Protein AF-A0AAW4BZ53-F1 (afdb_monomer_lite)

Radius of gyration: 13.3 Å; chains: 1; bounding box: 27×21×41 Å

pLDDT: mean 91.51, std 8.43, range [54.41, 98.12]

Sequence (58 aa):
MKRAEYEDLEGYAMAVLIGLLSQGGTDHSVAPAKAFDIAEAFQQEKLKRIGEKPPFDS

Secondary structure (DSSP, 8-state):
--HHHHHHHHHHHHHHHHHHHHH--S-TTTHHHHHHHHHHHHHHHHHHHH-SPPPPP-

Organism: Pseudomonas putida (NCBI:txid303)

Structure (mmCIF, N/CA/C/O backbone):
data_AF-A0AAW4BZ53-F1
#
_entry.id   AF-A0AAW4BZ53-F1
#
loop_
_atom_site.group_PDB
_atom_site.id
_atom_site.type_symbol
_atom_site.label_atom_id
_atom_site.label_alt_id
_atom_site.label_comp_id
_atom_site.label_asym_id
_atom_site.label_entity_id
_atom_site.label_seq_id
_atom_site.pdbx_PDB_ins_code
_atom_site.Cartn_x
_atom_site.Cartn_y
_atom_site.Cartn_z
_atom_site.occupancy
_atom_site.B_iso_or_equiv
_atom_site.auth_seq_id
_atom_site.auth_comp_id
_atom_site.auth_asym_id
_atom_site.auth_atom_id
_atom_site.pdbx_PDB_model_num
ATOM 1 N N . MET A 1 1 ? -12.419 10.599 2.448 1.00 62.34 1 MET A N 1
ATOM 2 C CA . MET A 1 1 ? -11.169 10.171 3.092 1.00 62.34 1 MET A CA 1
ATOM 3 C C . MET A 1 1 ? -10.876 11.104 4.258 1.00 62.34 1 MET A C 1
ATOM 5 O O . MET A 1 1 ? -10.800 12.312 4.049 1.00 62.34 1 MET A O 1
ATOM 9 N N . LYS A 1 2 ? -10.801 10.586 5.482 1.00 83.06 2 LYS A N 1
ATOM 10 C CA . LYS A 1 2 ? -10.314 11.320 6.663 1.00 83.06 2 LYS A CA 1
ATOM 11 C C . LYS A 1 2 ? -8.786 11.427 6.599 1.00 83.06 2 LYS A C 1
ATOM 13 O O . LYS A 1 2 ? -8.142 10.604 5.960 1.00 83.06 2 LYS A O 1
ATOM 18 N N . ARG A 1 3 ? -8.183 12.389 7.307 1.00 81.19 3 ARG A N 1
ATOM 19 C CA . ARG A 1 3 ? -6.715 12.561 7.341 1.00 81.19 3 ARG A CA 1
ATOM 20 C C . ARG A 1 3 ? -5.963 11.270 7.698 1.00 81.19 3 ARG A C 1
ATOM 22 O O . ARG A 1 3 ? -4.999 10.930 7.034 1.00 81.19 3 ARG A O 1
ATOM 29 N N . ALA A 1 4 ? -6.459 10.524 8.683 1.00 83.50 4 ALA A N 1
ATOM 30 C CA . ALA A 1 4 ? -5.865 9.246 9.072 1.00 83.50 4 ALA A CA 1
ATOM 31 C C . ALA A 1 4 ? -5.930 8.182 7.958 1.00 83.50 4 ALA A C 1
ATOM 33 O O . ALA A 1 4 ? -5.012 7.388 7.811 1.00 83.50 4 ALA A O 1
ATOM 34 N N . GLU A 1 5 ? -6.999 8.170 7.154 1.00 82.62 5 GLU A N 1
ATOM 35 C CA . GLU A 1 5 ? -7.139 7.243 6.020 1.00 82.62 5 GLU A CA 1
ATOM 36 C C . GLU A 1 5 ? -6.189 7.603 4.873 1.00 82.62 5 GLU A C 1
ATOM 38 O O . GLU A 1 5 ? -5.742 6.709 4.160 1.00 82.62 5 GLU A O 1
ATOM 43 N N . TYR A 1 6 ? -5.884 8.895 4.717 1.00 87.88 6 TYR A N 1
ATOM 44 C CA . TYR A 1 6 ? -4.897 9.399 3.766 1.00 87.88 6 TYR A CA 1
ATOM 45 C C . TYR A 1 6 ? -3.473 9.007 4.184 1.00 87.88 6 TYR A C 1
ATOM 47 O O . TYR A 1 6 ? -2.740 8.427 3.391 1.00 87.88 6 TYR A O 1
ATOM 55 N N . GLU A 1 7 ? -3.111 9.245 5.449 1.00 90.31 7 GLU A N 1
ATOM 56 C CA . GLU A 1 7 ? -1.792 8.892 6.001 1.00 90.31 7 GLU A CA 1
ATOM 57 C C . GLU A 1 7 ? -1.550 7.367 5.983 1.00 90.31 7 GLU A C 1
ATOM 59 O O . GLU A 1 7 ? -0.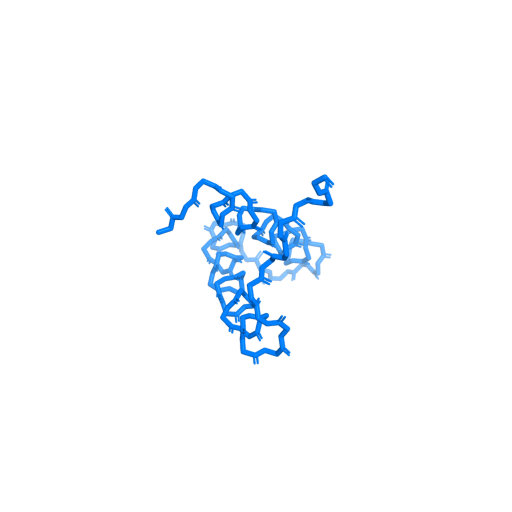463 6.914 5.622 1.00 90.31 7 GLU A O 1
ATOM 64 N N . ASP A 1 8 ? -2.573 6.559 6.296 1.00 91.19 8 ASP A N 1
ATOM 65 C CA . ASP A 1 8 ? -2.510 5.095 6.169 1.00 91.19 8 ASP A CA 1
ATOM 66 C C . ASP A 1 8 ? -2.269 4.670 4.701 1.00 91.19 8 ASP A 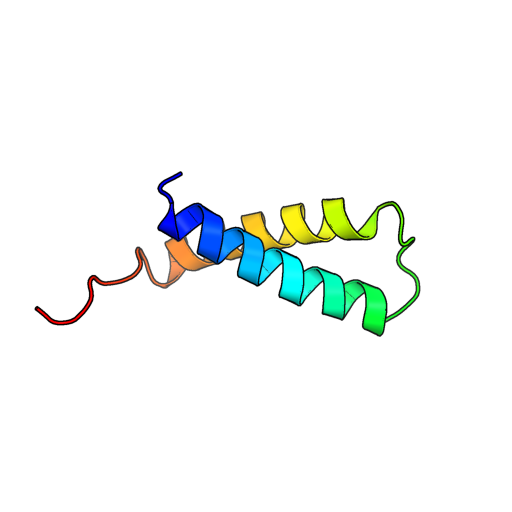C 1
ATOM 68 O O . ASP A 1 8 ? -1.441 3.794 4.439 1.00 91.19 8 ASP A O 1
ATOM 72 N N . LEU A 1 9 ? -2.982 5.278 3.742 1.00 94.25 9 LEU A N 1
ATOM 73 C CA . LEU A 1 9 ? -2.863 4.943 2.319 1.00 94.25 9 LEU A CA 1
ATOM 74 C C . LEU A 1 9 ? -1.481 5.306 1.760 1.00 94.25 9 LEU A C 1
ATOM 76 O O . LEU A 1 9 ? -0.882 4.485 1.064 1.00 94.25 9 LEU A O 1
ATOM 80 N N . GLU A 1 10 ? -0.946 6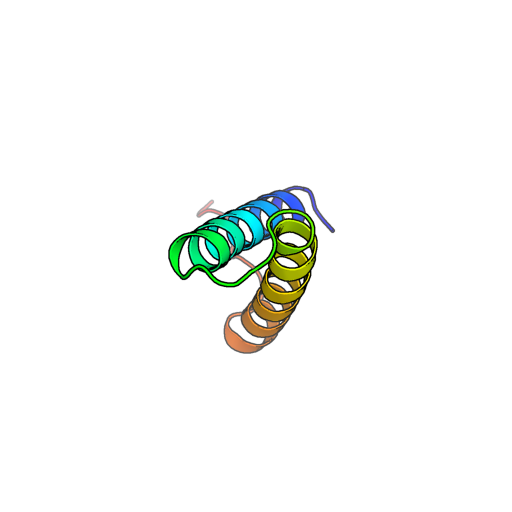.482 2.100 1.00 95.69 10 GLU A N 1
ATOM 81 C CA . GLU A 1 10 ? 0.424 6.871 1.736 1.00 95.69 10 GLU A CA 1
ATOM 82 C C . GLU A 1 10 ? 1.456 5.882 2.289 1.00 95.69 10 GLU A C 1
ATOM 84 O O . GLU A 1 10 ? 2.372 5.472 1.571 1.00 95.69 10 GLU A O 1
ATOM 89 N N . GLY A 1 11 ? 1.286 5.444 3.542 1.00 96.62 11 GLY A N 1
ATOM 90 C CA . GLY A 1 11 ? 2.152 4.441 4.158 1.00 96.62 11 GLY A CA 1
ATOM 91 C C . GLY A 1 11 ? 2.150 3.111 3.399 1.00 96.62 11 GLY A C 1
ATOM 92 O O . GLY A 1 11 ? 3.213 2.543 3.132 1.00 96.62 11 GLY A O 1
ATOM 93 N N . TYR A 1 12 ? 0.973 2.625 2.996 1.00 96.81 12 TYR A N 1
ATOM 94 C CA . TYR A 1 12 ? 0.852 1.404 2.193 1.00 96.81 12 TYR A CA 1
ATOM 95 C C . TYR A 1 12 ? 1.438 1.571 0.790 1.00 96.81 12 TYR A C 1
ATOM 97 O O . TYR A 1 12 ? 2.188 0.701 0.343 1.00 96.81 12 TYR A O 1
ATOM 105 N N . ALA A 1 13 ? 1.158 2.689 0.117 1.00 97.88 13 ALA A N 1
ATOM 106 C CA . ALA A 1 13 ? 1.701 2.979 -1.207 1.00 97.88 13 ALA A CA 1
ATOM 107 C C . ALA A 1 13 ? 3.233 3.026 -1.176 1.00 97.88 13 ALA A C 1
ATOM 109 O O . ALA A 1 13 ? 3.887 2.434 -2.032 1.00 97.88 13 ALA A O 1
ATOM 110 N N . MET A 1 14 ? 3.831 3.632 -0.148 1.00 98.12 14 MET A N 1
ATOM 111 C CA . MET A 1 14 ? 5.286 3.658 -0.000 1.00 98.12 14 MET A CA 1
ATOM 112 C C . MET A 1 14 ? 5.876 2.251 0.177 1.00 98.12 14 MET A C 1
ATOM 114 O O . MET A 1 14 ? 6.867 1.911 -0.470 1.00 98.12 14 MET A O 1
ATOM 118 N N . ALA A 1 15 ? 5.254 1.402 1.002 1.00 98.00 15 ALA A N 1
ATOM 119 C CA . ALA A 1 15 ? 5.699 0.021 1.191 1.00 98.00 15 ALA A CA 1
ATOM 120 C C . ALA A 1 15 ? 5.642 -0.789 -0.117 1.00 98.00 15 ALA A C 1
ATOM 122 O O . ALA A 1 15 ? 6.588 -1.509 -0.447 1.00 98.00 15 ALA A O 1
ATOM 123 N N . VAL A 1 16 ? 4.566 -0.635 -0.895 1.00 97.81 16 VAL A N 1
ATOM 124 C CA . VAL A 1 16 ? 4.430 -1.285 -2.205 1.00 97.81 16 VAL A CA 1
ATOM 125 C C . VAL A 1 16 ? 5.467 -0.757 -3.192 1.00 97.81 16 VAL A C 1
ATOM 127 O O . VAL A 1 16 ? 6.096 -1.554 -3.886 1.00 97.81 16 VAL A O 1
ATOM 130 N N . LEU A 1 17 ? 5.683 0.559 -3.244 1.00 98.06 17 LEU A N 1
ATOM 131 C CA . LEU A 1 17 ? 6.668 1.178 -4.130 1.00 98.06 17 LEU A CA 1
ATOM 132 C C . LEU A 1 17 ? 8.071 0.623 -3.870 1.00 98.06 17 LEU A C 1
ATOM 134 O O . LEU A 1 17 ? 8.757 0.230 -4.812 1.00 98.06 17 L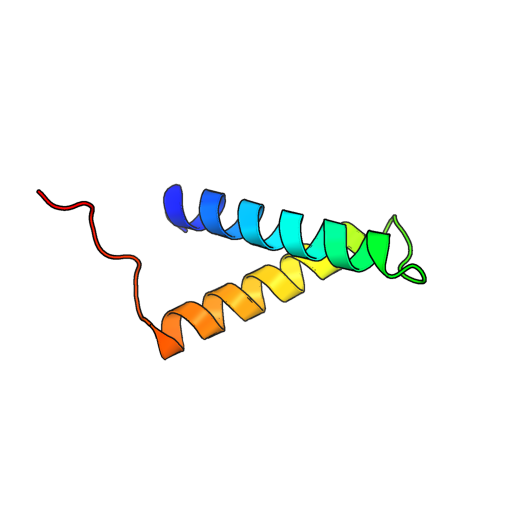EU A O 1
ATOM 138 N N . ILE A 1 18 ? 8.473 0.517 -2.600 1.00 97.44 18 ILE A N 1
ATOM 139 C CA . ILE A 1 18 ? 9.750 -0.100 -2.214 1.00 97.44 18 ILE A CA 1
ATOM 140 C C . ILE A 1 18 ? 9.819 -1.543 -2.721 1.00 97.44 18 ILE A C 1
ATOM 142 O O . ILE A 1 18 ? 10.836 -1.932 -3.294 1.00 97.44 18 ILE A O 1
ATOM 146 N N . GLY A 1 19 ? 8.748 -2.326 -2.566 1.00 96.62 19 GLY A N 1
ATOM 147 C CA . GLY A 1 19 ? 8.677 -3.696 -3.078 1.00 96.62 19 GLY A CA 1
ATOM 148 C C . GLY A 1 19 ? 8.837 -3.779 -4.600 1.00 96.62 19 GLY A C 1
ATOM 149 O O . GLY A 1 19 ? 9.673 -4.541 -5.084 1.00 96.62 19 GLY A O 1
ATOM 150 N N . LEU A 1 20 ? 8.098 -2.953 -5.348 1.00 96.31 20 LEU A N 1
ATOM 151 C CA . LEU A 1 20 ? 8.145 -2.893 -6.816 1.00 96.31 20 LEU A CA 1
ATOM 152 C C . LEU A 1 20 ? 9.535 -2.516 -7.340 1.00 96.31 20 LEU A C 1
ATOM 154 O O . LEU A 1 20 ? 10.004 -3.098 -8.318 1.00 96.31 20 LEU A O 1
ATOM 158 N N . LEU A 1 21 ? 10.195 -1.554 -6.691 1.00 95.62 21 LEU A N 1
ATOM 159 C CA . LEU A 1 21 ? 11.543 -1.124 -7.061 1.00 95.62 21 LEU A CA 1
ATOM 160 C C . LEU A 1 21 ? 12.599 -2.167 -6.672 1.00 95.62 21 LEU A C 1
ATOM 162 O O . LEU A 1 21 ? 13.520 -2.419 -7.445 1.00 95.62 21 LEU A O 1
ATOM 166 N N . SER A 1 22 ? 12.442 -2.814 -5.515 1.00 95.75 22 SER A N 1
ATOM 167 C CA . SER A 1 22 ? 13.385 -3.827 -5.017 1.00 95.75 22 SER A CA 1
ATOM 168 C C . SER A 1 22 ? 13.340 -5.130 -5.817 1.00 95.75 22 SER A C 1
ATOM 170 O O . SER A 1 22 ? 14.368 -5.780 -5.984 1.00 95.75 22 SER A O 1
ATOM 172 N N . GLN A 1 23 ? 12.166 -5.515 -6.328 1.00 92.88 23 GLN A N 1
ATOM 173 C CA . GLN A 1 23 ? 12.011 -6.686 -7.198 1.00 92.88 23 GLN A CA 1
ATOM 174 C C . GLN A 1 23 ? 12.698 -6.491 -8.562 1.00 92.88 23 GLN A C 1
ATOM 176 O O . GLN A 1 23 ? 13.115 -7.465 -9.191 1.00 92.88 23 GLN A O 1
ATOM 181 N N . GLY A 1 24 ? 12.818 -5.241 -9.020 1.00 87.50 24 GLY A N 1
ATOM 182 C CA . GLY A 1 24 ? 13.254 -4.917 -10.373 1.00 87.50 24 GLY A CA 1
ATOM 183 C C . GLY A 1 24 ? 12.192 -5.238 -11.435 1.00 87.50 24 GLY A C 1
ATOM 184 O O . GLY A 1 24 ? 11.166 -5.863 -11.173 1.00 87.50 24 GLY A O 1
ATOM 185 N N . GLY A 1 25 ? 12.410 -4.763 -12.663 1.00 88.94 25 GLY A N 1
ATOM 186 C CA . GLY A 1 25 ? 11.515 -5.029 -13.802 1.00 88.94 25 GLY A CA 1
ATOM 187 C C . GLY A 1 25 ? 10.259 -4.152 -13.883 1.00 88.94 25 GLY A C 1
ATOM 188 O O . GLY A 1 25 ? 9.547 -4.210 -14.883 1.00 88.94 25 GLY A O 1
ATOM 189 N N . THR A 1 26 ? 10.005 -3.298 -12.888 1.00 91.19 26 THR A N 1
ATOM 190 C CA . THR A 1 26 ? 9.000 -2.230 -12.990 1.00 91.19 26 THR A CA 1
ATOM 191 C C . THR A 1 26 ? 9.674 -0.931 -13.425 1.00 91.19 26 THR A C 1
ATOM 193 O O . THR A 1 26 ? 10.675 -0.521 -12.842 1.00 91.19 26 THR A O 1
ATOM 196 N N . ASP A 1 27 ? 9.128 -0.276 -14.451 1.00 94.50 27 ASP A N 1
ATOM 197 C CA . ASP A 1 27 ? 9.575 1.055 -14.866 1.00 94.50 27 ASP A CA 1
ATOM 198 C C . ASP A 1 27 ? 9.325 2.071 -13.734 1.00 94.50 27 ASP A C 1
ATOM 200 O O . ASP A 1 27 ? 8.233 2.149 -13.165 1.00 94.50 27 ASP A O 1
ATOM 204 N N . HIS A 1 28 ? 10.356 2.850 -13.407 1.00 93.69 28 HIS A N 1
ATOM 205 C CA . HIS A 1 28 ? 10.339 3.829 -12.323 1.00 93.69 28 HIS A CA 1
ATOM 206 C C . HIS A 1 28 ? 9.286 4.923 -12.541 1.00 93.69 28 HIS A C 1
ATOM 208 O O . HIS A 1 28 ? 8.754 5.453 -11.569 1.00 93.69 28 HIS A O 1
ATOM 214 N N . SER A 1 29 ? 8.955 5.245 -13.794 1.00 95.56 29 SER A N 1
ATOM 215 C CA . SER A 1 29 ? 7.947 6.254 -14.132 1.00 95.56 29 SER A CA 1
ATOM 216 C C . SER A 1 29 ? 6.518 5.806 -13.808 1.00 95.56 29 SER A C 1
ATOM 218 O O . SER A 1 29 ? 5.673 6.639 -13.488 1.00 95.56 29 SER A O 1
ATOM 220 N N . VAL A 1 30 ? 6.247 4.495 -13.837 1.00 96.50 30 VAL A N 1
ATOM 221 C CA . VAL A 1 30 ? 4.911 3.924 -13.577 1.00 96.50 30 VAL A CA 1
ATOM 222 C C . VAL A 1 30 ? 4.788 3.275 -12.199 1.00 96.50 30 VAL A C 1
ATOM 224 O O . VAL A 1 30 ? 3.676 2.988 -11.755 1.00 96.50 3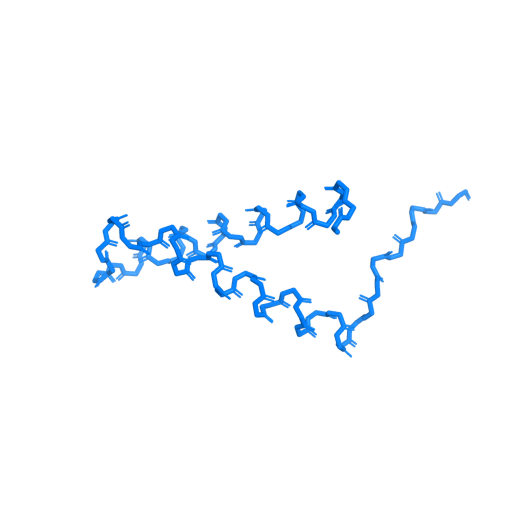0 VAL A O 1
ATOM 227 N N . ALA A 1 31 ? 5.910 3.029 -11.517 1.00 96.44 31 ALA A N 1
ATOM 228 C CA . ALA A 1 31 ? 5.933 2.397 -10.201 1.00 96.44 31 ALA A CA 1
ATOM 229 C C . ALA A 1 31 ? 5.078 3.138 -9.151 1.00 96.44 31 ALA A C 1
ATOM 231 O O . ALA A 1 31 ? 4.349 2.454 -8.433 1.00 96.44 31 ALA A O 1
ATOM 232 N N . PRO A 1 32 ? 5.069 4.489 -9.079 1.00 97.38 32 PRO A N 1
ATOM 233 C CA . PRO A 1 32 ? 4.224 5.202 -8.121 1.00 97.38 32 PRO A CA 1
ATOM 234 C C . PRO A 1 32 ? 2.728 4.968 -8.345 1.00 97.38 32 PRO A C 1
ATOM 236 O O . PRO A 1 32 ? 2.015 4.676 -7.392 1.00 97.38 32 PRO A O 1
ATOM 239 N N . ALA A 1 33 ? 2.259 5.028 -9.596 1.00 97.50 33 ALA A N 1
ATOM 240 C CA . ALA A 1 33 ? 0.849 4.800 -9.914 1.00 97.50 33 ALA A CA 1
ATOM 241 C C . ALA A 1 33 ? 0.413 3.380 -9.519 1.00 97.50 33 ALA A C 1
ATOM 243 O O . ALA A 1 33 ? -0.546 3.209 -8.774 1.00 97.50 33 ALA A O 1
ATOM 244 N N . LYS A 1 34 ? 1.202 2.367 -9.904 1.00 97.44 34 LYS A N 1
ATOM 245 C CA . LYS A 1 34 ? 0.944 0.973 -9.510 1.00 97.44 34 LYS A CA 1
ATOM 246 C C . LYS A 1 34 ? 0.941 0.777 -7.996 1.00 97.44 34 LYS A C 1
ATOM 248 O O . LYS A 1 34 ? 0.183 -0.042 -7.483 1.00 97.44 34 LYS A O 1
ATOM 253 N N . ALA A 1 35 ? 1.807 1.491 -7.282 1.00 98.00 35 ALA A N 1
ATOM 254 C CA . ALA A 1 35 ? 1.877 1.399 -5.835 1.00 98.00 35 ALA A CA 1
ATOM 255 C C . ALA A 1 35 ? 0.600 1.922 -5.165 1.00 98.00 35 ALA A C 1
ATOM 257 O O . ALA A 1 35 ? 0.100 1.276 -4.244 1.00 98.00 35 ALA A O 1
ATOM 258 N N . PHE A 1 36 ? 0.042 3.030 -5.663 1.00 97.75 36 PHE A N 1
ATOM 259 C CA . PHE A 1 36 ? -1.253 3.538 -5.209 1.00 97.75 36 PHE A CA 1
ATOM 260 C C . PHE A 1 36 ? -2.396 2.572 -5.526 1.00 97.75 36 PHE A C 1
ATOM 262 O O . PHE A 1 36 ? -3.147 2.239 -4.614 1.00 97.75 36 PHE A O 1
ATOM 269 N N . ASP A 1 37 ? -2.473 2.036 -6.748 1.00 97.94 37 ASP A N 1
ATOM 270 C CA . ASP A 1 37 ? -3.526 1.078 -7.127 1.00 97.94 37 ASP A CA 1
ATOM 271 C C . ASP A 1 37 ? -3.561 -0.140 -6.183 1.00 97.94 37 ASP A C 1
ATOM 273 O O . ASP A 1 37 ? -4.616 -0.580 -5.717 1.00 97.94 37 ASP A O 1
ATOM 277 N N . ILE A 1 38 ? -2.384 -0.687 -5.858 1.00 97.81 38 ILE A N 1
ATOM 278 C CA . ILE A 1 38 ? -2.256 -1.823 -4.937 1.00 97.81 38 ILE A CA 1
ATOM 279 C C . ILE A 1 38 ? -2.598 -1.405 -3.501 1.00 97.81 38 ILE A C 1
ATOM 281 O O . ILE A 1 38 ? -3.257 -2.162 -2.786 1.00 97.81 38 ILE A O 1
ATOM 285 N N . ALA A 1 39 ? -2.162 -0.224 -3.062 1.00 97.75 39 ALA A N 1
ATOM 286 C CA . ALA A 1 39 ? -2.445 0.284 -1.724 1.00 97.75 39 ALA A CA 1
ATOM 287 C C . ALA A 1 39 ? -3.946 0.517 -1.500 1.00 97.75 39 ALA A C 1
ATOM 289 O O . ALA A 1 39 ? -4.469 0.156 -0.444 1.00 97.75 39 ALA A O 1
ATOM 290 N N . GLU A 1 40 ? -4.654 1.039 -2.501 1.00 96.25 40 GLU A N 1
ATOM 291 C CA . GLU A 1 40 ? -6.109 1.189 -2.472 1.00 96.25 40 GLU A CA 1
ATOM 292 C C . GLU A 1 40 ? -6.799 -0.174 -2.402 1.00 96.25 40 GLU A C 1
ATOM 294 O O . GLU A 1 40 ? -7.655 -0.393 -1.540 1.00 96.25 40 GLU A O 1
ATOM 299 N N . ALA A 1 41 ? -6.387 -1.128 -3.244 1.00 96.94 41 ALA A N 1
ATOM 300 C CA . ALA A 1 41 ? -6.917 -2.489 -3.207 1.00 96.94 41 ALA A CA 1
ATOM 301 C C . ALA A 1 41 ? -6.705 -3.146 -1.831 1.00 96.94 41 ALA A C 1
ATOM 303 O O . ALA A 1 41 ? -7.619 -3.774 -1.287 1.00 96.94 41 ALA A O 1
ATOM 304 N N . PHE A 1 42 ? -5.528 -2.954 -1.230 1.00 95.81 42 PHE A N 1
ATOM 305 C CA . PHE A 1 42 ? -5.231 -3.429 0.117 1.00 95.81 42 PHE A CA 1
ATOM 306 C C . PHE A 1 42 ? -6.099 -2.743 1.176 1.00 95.81 42 PHE A C 1
ATOM 308 O O . PHE A 1 42 ? -6.638 -3.422 2.048 1.00 95.81 42 PHE A O 1
ATOM 315 N N . GLN A 1 43 ? -6.289 -1.424 1.101 1.00 93.69 43 GLN A N 1
ATOM 316 C CA . GLN A 1 43 ? -7.139 -0.683 2.035 1.00 93.69 43 GLN A CA 1
ATOM 317 C C . GLN A 1 43 ? -8.595 -1.168 1.984 1.00 93.69 43 GLN A C 1
ATOM 319 O O . GLN A 1 43 ? -9.211 -1.358 3.036 1.00 93.69 43 GLN A O 1
ATOM 324 N N . GLN A 1 44 ? -9.131 -1.428 0.788 1.00 93.69 44 GLN A N 1
ATOM 325 C CA . GLN A 1 44 ? -10.479 -1.980 0.613 1.00 93.69 44 GLN A CA 1
ATOM 326 C C . GLN A 1 44 ? -10.602 -3.384 1.211 1.00 93.69 44 GLN A C 1
ATOM 328 O O . GLN A 1 44 ? -11.591 -3.697 1.876 1.00 93.69 44 GLN A O 1
ATOM 333 N N . GLU A 1 45 ? -9.597 -4.236 1.016 1.00 95.81 45 GLU A N 1
ATOM 334 C CA . GLU A 1 45 ? -9.594 -5.582 1.592 1.00 95.81 45 GLU A CA 1
ATOM 335 C C . GLU A 1 45 ? -9.429 -5.557 3.119 1.00 95.81 45 GLU A C 1
ATOM 337 O O . GLU A 1 45 ? -10.107 -6.303 3.828 1.00 95.81 45 GLU A O 1
ATOM 342 N N . LYS A 1 46 ? -8.590 -4.654 3.642 1.00 93.62 46 LYS A N 1
ATOM 343 C CA . LYS A 1 46 ? -8.430 -4.400 5.081 1.00 93.62 46 LYS A CA 1
ATOM 344 C C . LYS A 1 46 ? -9.781 -4.069 5.709 1.00 93.62 46 LYS A C 1
ATOM 346 O O . LYS A 1 46 ? -10.180 -4.720 6.672 1.00 93.62 46 LYS A O 1
ATOM 351 N N . LEU A 1 47 ? -10.515 -3.124 5.121 1.00 91.06 47 LEU A N 1
ATOM 352 C CA . LEU A 1 47 ? -11.829 -2.716 5.614 1.00 91.06 47 LEU A CA 1
ATOM 353 C C . LEU A 1 47 ? -12.824 -3.887 5.644 1.00 91.06 47 LEU A C 1
ATOM 355 O O . LEU A 1 47 ? -13.542 -4.052 6.626 1.00 91.06 47 LEU A O 1
ATOM 359 N N . LYS A 1 48 ? -12.832 -4.742 4.613 1.00 94.38 48 LYS A N 1
ATOM 360 C CA . LYS A 1 48 ? -13.706 -5.928 4.559 1.00 94.38 48 LYS A CA 1
ATOM 361 C C . LYS A 1 48 ? -13.380 -6.970 5.628 1.00 94.38 48 LYS A C 1
ATOM 363 O O . LYS A 1 48 ? -14.293 -7.615 6.135 1.00 94.38 48 LYS A O 1
ATOM 368 N N . ARG A 1 49 ? -12.095 -7.184 5.929 1.00 94.69 49 ARG A N 1
ATOM 369 C CA . ARG A 1 49 ? -11.647 -8.269 6.821 1.00 94.69 49 ARG A CA 1
ATOM 370 C C . ARG A 1 49 ? -11.602 -7.885 8.288 1.00 94.69 49 ARG A C 1
ATOM 372 O O . ARG A 1 49 ? -11.963 -8.702 9.127 1.00 94.69 49 ARG A O 1
ATOM 379 N N . ILE A 1 50 ? -11.092 -6.695 8.590 1.00 92.50 50 ILE A N 1
ATOM 380 C CA . ILE A 1 50 ? -10.812 -6.267 9.968 1.00 92.50 50 ILE A CA 1
ATOM 381 C C . ILE A 1 50 ? -11.591 -5.016 10.383 1.00 92.50 50 ILE A C 1
ATOM 383 O O . ILE A 1 50 ? -11.523 -4.629 11.544 1.00 92.50 50 ILE A O 1
ATOM 387 N N . GLY A 1 51 ? -12.358 -4.413 9.470 1.00 88.81 51 GLY A N 1
ATOM 388 C CA . GLY A 1 51 ? -13.172 -3.235 9.757 1.00 88.81 51 GLY A CA 1
ATOM 389 C C . GLY A 1 51 ? -12.369 -1.935 9.831 1.00 88.81 51 GLY A C 1
ATOM 390 O O . GLY A 1 51 ? -11.269 -1.814 9.283 1.00 88.81 51 GLY A O 1
ATOM 391 N N . GLU A 1 52 ? -12.962 -0.930 10.474 1.00 85.81 52 GLU A N 1
ATOM 392 C CA . GLU A 1 52 ? -12.313 0.361 10.703 1.00 85.81 52 GLU A CA 1
ATOM 393 C C . GLU A 1 52 ? -11.236 0.264 11.790 1.00 85.81 52 GLU A C 1
ATOM 395 O O . GLU A 1 52 ? -11.302 -0.566 12.698 1.00 85.81 52 GLU A O 1
ATOM 400 N N . LYS A 1 53 ? -10.232 1.145 11.705 1.00 82.00 53 LYS A N 1
ATOM 401 C CA . LYS A 1 53 ? -9.192 1.258 12.730 1.00 82.00 53 LYS A CA 1
ATOM 402 C C . LYS A 1 53 ? -9.852 1.643 14.064 1.00 82.00 53 LYS A C 1
ATOM 404 O O . LYS A 1 53 ? -10.543 2.664 14.095 1.00 82.00 53 LYS A O 1
ATOM 409 N N . PRO A 1 54 ? -9.641 0.876 15.148 1.00 82.56 54 PRO A N 1
ATOM 410 C CA . PRO A 1 54 ? -10.171 1.237 16.455 1.00 82.56 54 PRO A CA 1
ATOM 411 C C . PRO A 1 54 ? -9.651 2.611 16.902 1.00 82.56 54 PR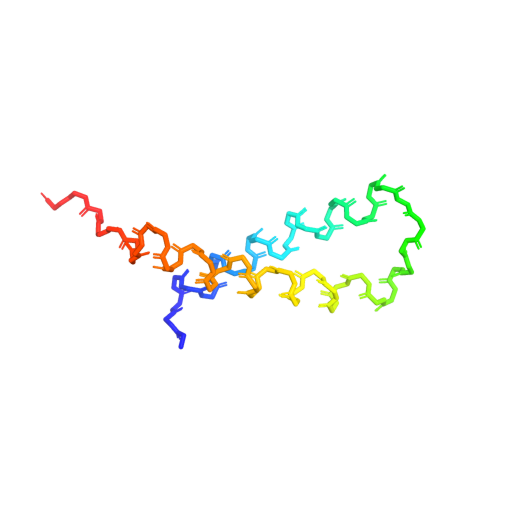O A C 1
ATOM 413 O O . PRO A 1 54 ? -8.521 2.975 16.551 1.00 82.56 54 PRO A O 1
ATOM 416 N N . PRO A 1 55 ? -10.439 3.379 17.675 1.00 80.44 55 PRO A N 1
ATOM 417 C CA . PRO A 1 55 ? -9.916 4.558 18.352 1.00 80.44 55 PRO A CA 1
ATOM 418 C C . PRO A 1 55 ? -8.789 4.152 19.314 1.00 80.44 55 PRO A C 1
ATOM 420 O O . PRO A 1 55 ? -8.722 3.004 19.752 1.00 80.44 55 PRO A O 1
ATOM 423 N N . PHE A 1 56 ? -7.898 5.092 19.639 1.00 82.00 56 PHE A N 1
ATOM 424 C CA . PHE A 1 56 ? -6.955 4.886 20.740 1.00 82.00 56 PHE A CA 1
ATOM 425 C C . PHE A 1 56 ? -7.731 4.621 22.036 1.00 82.00 56 PHE A C 1
ATOM 427 O O . PHE A 1 56 ? -8.808 5.197 22.213 1.00 82.00 56 PHE A O 1
ATOM 434 N N . ASP A 1 57 ? -7.186 3.773 22.915 1.00 77.38 57 ASP A N 1
ATOM 435 C CA . ASP A 1 57 ? -7.754 3.567 24.249 1.00 77.38 57 ASP A CA 1
ATOM 436 C C . ASP A 1 57 ? -7.910 4.931 24.935 1.00 77.38 57 ASP A C 1
ATOM 438 O O . ASP A 1 57 ? -6.952 5.701 25.051 1.00 77.38 57 ASP A O 1
ATOM 442 N N . SER A 1 58 ? -9.156 5.244 25.288 1.00 54.41 58 SER A N 1
ATOM 443 C CA . SER A 1 58 ? -9.576 6.473 25.963 1.00 54.41 58 SER A CA 1
ATOM 444 C C . SER A 1 58 ? -9.289 6.433 27.454 1.00 54.41 58 SER A C 1
ATOM 446 O O . SER A 1 58 ? -9.611 5.378 28.049 1.00 54.41 58 SER A O 1
#

Foldseek 3Di:
DDPVLVVQLVVQLVVQLCVDVVVDPDDNVCSSVVSSVVSVVVSVVCCVPPNDDDDDDD